Protein AF-A0A7Y9J6L9-F1 (afdb_monomer_lite)

pLDDT: mean 88.41, std 10.43, range [47.5, 96.81]

Structure (mmCIF, N/CA/C/O backbone):
data_AF-A0A7Y9J6L9-F1
#
_entry.id   AF-A0A7Y9J6L9-F1
#
loop_
_atom_site.group_PDB
_atom_site.id
_atom_site.type_symbol
_atom_site.label_atom_id
_atom_site.label_alt_id
_atom_site.label_comp_id
_atom_site.label_asym_id
_atom_site.label_entity_id
_atom_site.label_seq_id
_atom_site.pdbx_PDB_ins_code
_atom_site.Cartn_x
_atom_site.Cartn_y
_atom_site.Cartn_z
_atom_site.occupancy
_atom_site.B_iso_or_equiv
_atom_site.auth_seq_id
_atom_site.auth_comp_id
_atom_site.auth_asym_id
_atom_site.auth_atom_id
_atom_site.pdbx_PDB_model_num
ATOM 1 N N . MET A 1 1 ? 9.536 -0.257 -23.748 1.00 47.50 1 MET A N 1
ATOM 2 C CA . MET A 1 1 ? 10.854 0.002 -23.135 1.00 47.50 1 MET A CA 1
ATOM 3 C C . MET A 1 1 ? 10.557 0.544 -21.755 1.00 47.50 1 MET A C 1
ATOM 5 O O . MET A 1 1 ? 9.834 1.525 -21.669 1.00 47.50 1 MET A O 1
ATOM 9 N N . SER A 1 2 ? 10.931 -0.175 -20.706 1.00 55.31 2 SER A N 1
ATOM 10 C CA . SER A 1 2 ? 10.454 0.126 -19.357 1.00 55.31 2 SER A CA 1
ATOM 11 C C . SER A 1 2 ? 11.264 1.246 -18.736 1.00 55.31 2 SER A C 1
ATOM 13 O O . SER A 1 2 ? 12.490 1.208 -18.784 1.00 55.31 2 SER A O 1
ATOM 15 N N . ASP A 1 3 ? 10.569 2.239 -18.196 1.00 64.88 3 ASP A N 1
ATOM 16 C CA . ASP A 1 3 ? 11.184 3.447 -17.669 1.00 64.88 3 ASP A CA 1
ATOM 17 C C . ASP A 1 3 ? 11.882 3.139 -16.328 1.00 64.88 3 ASP A C 1
ATOM 19 O O . ASP A 1 3 ? 11.204 2.802 -15.351 1.00 64.88 3 ASP A O 1
ATOM 23 N N . PRO A 1 4 ? 13.226 3.180 -16.249 1.00 66.38 4 PRO A N 1
ATOM 24 C CA . PRO A 1 4 ? 13.960 2.791 -15.042 1.00 66.38 4 PRO A CA 1
ATOM 25 C C . PRO A 1 4 ? 13.642 3.703 -13.851 1.00 66.38 4 PRO A C 1
ATOM 27 O O . PRO A 1 4 ? 13.701 3.259 -12.704 1.00 66.38 4 PRO A O 1
ATOM 30 N N . ASN A 1 5 ? 13.236 4.948 -14.121 1.00 76.62 5 ASN A N 1
ATOM 31 C CA . ASN A 1 5 ? 12.826 5.905 -13.102 1.00 76.62 5 ASN A CA 1
ATOM 32 C C . ASN A 1 5 ? 11.515 5.474 -12.421 1.00 76.62 5 ASN A C 1
ATOM 34 O O . ASN A 1 5 ? 11.359 5.619 -11.211 1.00 76.62 5 ASN A O 1
ATOM 38 N N . ARG A 1 6 ? 10.596 4.856 -13.176 1.00 79.31 6 ARG A N 1
ATOM 39 C CA . ARG A 1 6 ? 9.307 4.363 -12.669 1.00 79.31 6 ARG A CA 1
ATOM 40 C C . ARG A 1 6 ? 9.479 3.203 -11.688 1.00 79.31 6 ARG A C 1
ATOM 42 O O . ARG A 1 6 ? 8.826 3.174 -10.645 1.00 79.31 6 ARG A O 1
ATOM 49 N N . SER A 1 7 ? 10.373 2.267 -12.004 1.00 82.44 7 SER A N 1
ATOM 50 C CA . SER A 1 7 ? 10.671 1.124 -11.132 1.00 82.44 7 SER A CA 1
ATOM 51 C C . SER A 1 7 ? 11.351 1.550 -9.829 1.00 82.44 7 SER A C 1
ATOM 53 O O . SER A 1 7 ? 11.019 1.021 -8.770 1.00 82.44 7 SER A O 1
ATOM 55 N N . GLU A 1 8 ? 12.269 2.518 -9.883 1.00 87.50 8 GLU A N 1
ATOM 56 C CA . GLU A 1 8 ? 12.877 3.093 -8.675 1.00 87.50 8 GLU A CA 1
ATOM 57 C C . GLU A 1 8 ? 11.831 3.833 -7.830 1.00 87.50 8 GLU A C 1
ATOM 59 O O . GLU A 1 8 ? 11.743 3.628 -6.620 1.00 87.50 8 GLU A O 1
ATOM 64 N N . HIS A 1 9 ? 10.960 4.624 -8.463 1.00 89.62 9 HIS A N 1
ATOM 65 C CA . HIS A 1 9 ? 9.916 5.351 -7.746 1.00 89.62 9 HIS A CA 1
ATOM 66 C C . HIS A 1 9 ? 8.954 4.394 -7.019 1.00 89.62 9 HIS A C 1
ATOM 68 O O . HIS A 1 9 ? 8.661 4.584 -5.839 1.00 89.62 9 HIS A O 1
ATOM 74 N N . ALA A 1 10 ? 8.547 3.299 -7.672 1.00 90.31 10 ALA A N 1
ATOM 75 C CA . ALA A 1 10 ? 7.714 2.266 -7.056 1.00 90.31 10 ALA A CA 1
ATOM 76 C C . ALA A 1 10 ? 8.384 1.609 -5.833 1.00 90.31 10 ALA A C 1
ATOM 78 O O . ALA A 1 10 ? 7.712 1.359 -4.830 1.00 90.31 10 ALA A O 1
ATOM 79 N N . ARG A 1 11 ? 9.704 1.373 -5.877 1.00 91.62 11 ARG A N 1
ATOM 80 C CA . ARG A 1 11 ? 10.479 0.854 -4.733 1.00 91.62 11 ARG A CA 1
ATOM 81 C C . ARG A 1 11 ? 10.500 1.828 -3.568 1.00 91.62 11 ARG A C 1
ATOM 83 O O . ARG A 1 11 ? 10.277 1.424 -2.428 1.00 91.62 11 ARG A O 1
ATOM 90 N N . VAL A 1 12 ? 10.747 3.107 -3.849 1.00 93.31 12 VAL A N 1
ATOM 91 C CA . VAL A 1 12 ? 10.751 4.158 -2.825 1.00 93.31 12 VAL A CA 1
ATOM 92 C C . VAL A 1 12 ? 9.395 4.218 -2.126 1.00 93.31 12 VAL A C 1
ATOM 94 O O . VAL A 1 12 ? 9.346 4.146 -0.898 1.00 93.31 12 VAL A O 1
ATOM 97 N N . ILE A 1 13 ? 8.295 4.244 -2.887 1.00 94.44 13 ILE A N 1
ATOM 98 C CA . ILE A 1 13 ? 6.944 4.251 -2.313 1.00 94.44 13 ILE A CA 1
ATOM 99 C C . ILE A 1 13 ? 6.694 2.981 -1.494 1.00 94.44 13 ILE A C 1
ATOM 101 O O . ILE A 1 13 ? 6.207 3.073 -0.369 1.00 94.44 13 ILE A O 1
ATOM 105 N N . ALA A 1 14 ? 7.063 1.803 -2.005 1.00 95.00 14 ALA A N 1
ATOM 106 C CA . ALA A 1 14 ? 6.895 0.541 -1.287 1.00 95.00 14 ALA A CA 1
ATOM 107 C C . ALA A 1 14 ? 7.612 0.541 0.076 1.00 95.00 14 ALA A C 1
ATOM 109 O O . ALA A 1 14 ? 7.028 0.128 1.081 1.00 95.00 14 ALA A O 1
ATOM 110 N N . ARG A 1 15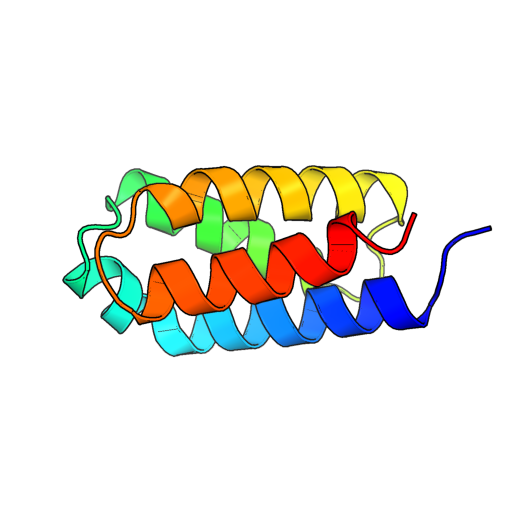 ? 8.843 1.067 0.144 1.00 95.81 15 ARG A N 1
ATOM 111 C CA . ARG A 1 15 ? 9.580 1.243 1.408 1.00 95.81 15 ARG A CA 1
ATOM 112 C C . ARG A 1 15 ? 8.881 2.209 2.354 1.00 95.81 15 ARG A C 1
ATOM 114 O O . ARG A 1 15 ? 8.777 1.922 3.545 1.00 95.81 15 ARG A O 1
ATOM 121 N N . SER A 1 16 ? 8.381 3.330 1.838 1.00 96.62 16 SER A N 1
ATOM 122 C CA . SER A 1 16 ? 7.636 4.299 2.642 1.00 96.62 16 SER A CA 1
ATOM 123 C C . SER A 1 16 ? 6.342 3.705 3.199 1.00 96.62 16 SER A C 1
ATOM 125 O O . SER A 1 16 ? 6.050 3.909 4.374 1.00 96.62 16 SER A O 1
ATOM 127 N N . VAL A 1 17 ? 5.607 2.917 2.412 1.00 95.75 17 VAL A N 1
ATOM 128 C CA . VAL A 1 17 ? 4.403 2.213 2.876 1.00 95.75 17 VAL A CA 1
ATOM 129 C C . VAL A 1 17 ? 4.750 1.219 3.987 1.00 95.75 17 VAL A C 1
ATOM 131 O O . VAL A 1 17 ? 4.095 1.226 5.025 1.00 95.75 17 VAL A O 1
ATOM 134 N N . LEU A 1 18 ? 5.811 0.417 3.819 1.00 96.44 18 LEU A N 1
ATOM 135 C CA . LEU A 1 18 ? 6.276 -0.526 4.849 1.00 96.44 18 LEU A CA 1
ATOM 136 C C . LEU A 1 18 ? 6.646 0.176 6.163 1.00 96.44 18 LEU A C 1
ATOM 138 O O . LEU A 1 18 ? 6.350 -0.341 7.237 1.00 96.44 18 LEU A O 1
ATOM 142 N N . ALA A 1 19 ? 7.260 1.357 6.085 1.00 96.81 19 ALA A N 1
ATOM 143 C CA . ALA A 1 19 ? 7.618 2.150 7.259 1.00 96.81 19 ALA A CA 1
ATOM 144 C C . ALA A 1 19 ? 6.409 2.792 7.967 1.00 96.81 19 ALA A C 1
ATOM 146 O O . ALA A 1 19 ? 6.543 3.224 9.107 1.00 96.81 19 ALA A O 1
ATOM 147 N N . ASN A 1 20 ? 5.242 2.860 7.315 1.00 96.06 20 ASN A N 1
ATOM 148 C CA . ASN A 1 20 ? 4.040 3.532 7.824 1.00 96.06 20 ASN A CA 1
ATOM 149 C C . ASN A 1 20 ? 2.839 2.577 7.982 1.00 96.06 20 ASN A C 1
ATOM 151 O O . ASN A 1 20 ? 1.692 3.023 8.039 1.00 96.06 20 ASN A O 1
ATOM 155 N N . LEU A 1 21 ? 3.076 1.261 8.069 1.00 94.69 21 LEU A N 1
ATOM 156 C CA . LEU A 1 21 ? 2.005 0.264 8.217 1.00 94.69 21 LEU A CA 1
ATOM 157 C C . LEU A 1 21 ? 1.159 0.489 9.476 1.00 94.69 21 LEU A C 1
ATOM 159 O O . LEU A 1 21 ? -0.057 0.331 9.419 1.00 94.69 21 LEU A O 1
ATOM 163 N N . GLU A 1 22 ? 1.774 0.897 10.589 1.00 93.88 22 GLU A N 1
ATOM 164 C CA . GLU A 1 22 ? 1.051 1.195 11.833 1.00 93.88 22 GLU A CA 1
ATOM 165 C C . GLU A 1 22 ? 0.087 2.377 11.660 1.00 93.88 22 GLU A C 1
ATOM 167 O O . GLU A 1 22 ? -1.054 2.327 12.117 1.00 93.88 22 GLU A O 1
ATOM 172 N N . SER A 1 23 ? 0.509 3.419 10.938 1.00 94.56 23 SER A N 1
ATOM 173 C CA . SER A 1 23 ? -0.353 4.559 10.613 1.00 94.56 23 SER A CA 1
ATOM 174 C C . SER A 1 23 ? -1.500 4.141 9.699 1.00 94.56 23 SER A C 1
ATOM 176 O O . SER A 1 23 ? -2.643 4.498 9.959 1.00 94.56 23 SER A O 1
ATOM 178 N N . LEU A 1 24 ? -1.234 3.321 8.680 1.00 93.56 24 LEU A N 1
ATOM 179 C CA . LEU A 1 24 ? -2.275 2.795 7.791 1.00 93.56 24 LEU A CA 1
ATOM 180 C C . LEU A 1 24 ? -3.289 1.918 8.538 1.00 93.56 24 LEU A C 1
ATOM 182 O O . LEU A 1 24 ? -4.491 2.018 8.295 1.00 93.56 24 LEU A O 1
ATOM 186 N N . GLN A 1 25 ? -2.823 1.102 9.486 1.00 94.06 25 GLN A N 1
ATOM 187 C CA . GLN A 1 25 ? -3.691 0.318 10.359 1.00 94.06 25 GLN A CA 1
ATOM 188 C C . GLN A 1 25 ? -4.582 1.218 11.224 1.00 94.06 25 GLN A C 1
ATOM 190 O O . GLN A 1 25 ? -5.789 0.993 11.308 1.00 94.06 25 GLN A O 1
ATOM 195 N N . ALA A 1 26 ? -4.006 2.258 11.837 1.00 93.94 26 ALA A N 1
ATOM 196 C CA . ALA A 1 26 ? -4.751 3.236 12.628 1.00 93.94 26 ALA A CA 1
ATOM 197 C C . ALA A 1 26 ? -5.778 4.020 11.787 1.00 93.94 26 ALA A C 1
ATOM 199 O O . ALA A 1 26 ? -6.809 4.445 12.305 1.00 93.94 26 ALA A O 1
ATOM 200 N N . GLU A 1 27 ? -5.527 4.171 10.485 1.00 94.00 27 GLU A N 1
ATOM 201 C CA . GLU A 1 27 ? -6.431 4.795 9.512 1.00 94.00 27 GLU A CA 1
ATOM 202 C C . GLU A 1 27 ? -7.543 3.862 8.995 1.00 94.00 27 GLU A C 1
ATOM 204 O O . GLU A 1 27 ? -8.339 4.266 8.142 1.00 94.00 27 GLU A O 1
ATOM 209 N N . GLY A 1 28 ? -7.631 2.635 9.519 1.00 90.75 28 GLY A N 1
ATOM 210 C CA . GLY A 1 28 ? -8.706 1.690 9.217 1.00 90.75 28 GLY A CA 1
ATOM 211 C C . GLY A 1 28 ? -8.368 0.644 8.157 1.00 90.75 28 GLY A C 1
ATOM 212 O O . GLY A 1 28 ? -9.267 -0.086 7.742 1.00 90.75 28 GLY A O 1
ATOM 213 N N . LEU A 1 29 ? -7.102 0.525 7.735 1.00 91.88 29 LEU A N 1
ATOM 214 C CA . LEU A 1 29 ? -6.685 -0.571 6.860 1.00 91.88 29 LEU A CA 1
ATOM 215 C C . LEU A 1 29 ? -6.842 -1.913 7.597 1.00 91.88 29 LEU A C 1
ATOM 217 O O . LEU A 1 29 ? -6.245 -2.135 8.655 1.00 91.88 29 LEU A O 1
ATOM 221 N N . GLY A 1 30 ? -7.657 -2.810 7.039 1.00 89.12 30 GLY A N 1
ATOM 222 C CA . GLY A 1 30 ? -7.966 -4.096 7.654 1.00 89.12 30 GLY A CA 1
ATOM 223 C C . GLY A 1 30 ? -6.732 -4.990 7.808 1.00 89.12 30 GLY A C 1
ATOM 224 O O . GLY A 1 30 ? -5.792 -4.929 7.019 1.00 89.12 30 GLY A O 1
ATOM 225 N N . ALA A 1 31 ? -6.740 -5.884 8.803 1.00 85.94 31 ALA A N 1
ATOM 226 C CA . ALA A 1 31 ? -5.632 -6.821 9.034 1.00 85.94 31 ALA A CA 1
ATOM 227 C C . ALA A 1 31 ? -5.361 -7.752 7.832 1.00 85.94 31 ALA A C 1
ATOM 229 O O . ALA A 1 31 ? -4.212 -8.117 7.588 1.00 85.94 31 ALA A O 1
ATOM 230 N N . GLY A 1 32 ? -6.405 -8.109 7.072 1.00 85.31 32 GLY A N 1
ATOM 231 C CA . GLY A 1 32 ? -6.266 -8.860 5.820 1.00 85.31 32 GLY A CA 1
ATOM 232 C C . GLY A 1 32 ? -5.564 -8.046 4.731 1.00 85.31 32 GLY A C 1
ATOM 233 O O . GLY A 1 32 ? -4.607 -8.525 4.126 1.00 85.31 32 GLY A O 1
ATOM 234 N N . ASP A 1 33 ? -5.969 -6.787 4.558 1.00 91.81 33 ASP A N 1
ATOM 235 C CA . ASP A 1 33 ? -5.379 -5.880 3.569 1.00 91.81 33 ASP A CA 1
ATOM 236 C C . ASP A 1 33 ? -3.930 -5.517 3.917 1.00 91.81 33 ASP A C 1
ATOM 238 O O . ASP A 1 33 ? -3.091 -5.417 3.029 1.00 91.81 33 ASP A O 1
ATOM 242 N N . LEU A 1 34 ? -3.594 -5.395 5.205 1.00 92.19 34 LEU A N 1
ATOM 243 C CA . LEU A 1 34 ? -2.220 -5.178 5.677 1.00 92.19 34 LEU A CA 1
ATOM 244 C C . LEU A 1 34 ? -1.259 -6.292 5.250 1.00 92.19 34 LEU A C 1
ATOM 246 O O . LEU A 1 34 ? -0.112 -6.009 4.888 1.00 92.19 34 LEU A O 1
ATOM 250 N N . GLY A 1 35 ? -1.711 -7.548 5.289 1.00 94.69 35 GLY A N 1
ATOM 251 C CA . GLY A 1 35 ? -0.923 -8.691 4.830 1.00 94.69 35 GLY A CA 1
ATOM 252 C C . GLY A 1 35 ? -0.613 -8.594 3.336 1.00 94.69 35 GLY A C 1
ATOM 253 O O . GLY A 1 35 ? 0.550 -8.691 2.934 1.00 94.69 35 GLY A O 1
ATOM 254 N N . ASP A 1 36 ? -1.642 -8.314 2.537 1.00 95.25 36 ASP A N 1
ATOM 255 C CA . ASP A 1 36 ? -1.524 -8.131 1.089 1.00 95.25 36 ASP A CA 1
ATOM 256 C C . ASP A 1 36 ? -0.646 -6.919 0.731 1.00 95.25 36 ASP A C 1
ATOM 258 O O . ASP A 1 36 ? 0.262 -7.039 -0.095 1.00 95.25 36 ASP A O 1
ATOM 262 N N . VAL A 1 37 ? -0.844 -5.774 1.393 1.00 95.75 37 VAL A N 1
ATOM 263 C CA . VAL A 1 37 ? -0.017 -4.565 1.233 1.00 95.75 37 VAL A CA 1
ATOM 264 C C . VAL A 1 37 ? 1.447 -4.876 1.537 1.00 95.75 37 VAL A C 1
ATOM 266 O O . VAL A 1 37 ? 2.329 -4.541 0.747 1.00 95.75 37 VAL A O 1
ATOM 269 N N . THR A 1 38 ? 1.723 -5.579 2.637 1.00 96.50 38 THR A N 1
ATOM 270 C CA . THR A 1 38 ? 3.092 -5.952 3.018 1.00 96.50 38 THR A CA 1
ATOM 271 C C . THR A 1 38 ? 3.740 -6.862 1.974 1.00 96.50 38 THR A C 1
ATOM 273 O O . THR A 1 38 ? 4.898 -6.648 1.603 1.00 96.50 38 THR A O 1
ATOM 276 N N . ALA A 1 39 ? 3.014 -7.868 1.476 1.00 95.44 39 ALA A N 1
ATOM 277 C CA . ALA A 1 39 ? 3.517 -8.792 0.461 1.00 95.44 39 ALA A CA 1
ATOM 278 C C . ALA A 1 39 ? 3.821 -8.077 -0.866 1.00 95.44 39 ALA A C 1
ATOM 280 O O . ALA A 1 39 ? 4.881 -8.295 -1.463 1.00 95.44 39 ALA A O 1
ATOM 281 N N . ILE A 1 40 ? 2.930 -7.181 -1.296 1.00 95.69 40 ILE A N 1
ATOM 282 C CA . ILE A 1 40 ? 3.116 -6.382 -2.510 1.00 95.69 40 ILE A CA 1
ATOM 283 C C . ILE A 1 40 ? 4.325 -5.457 -2.365 1.00 95.69 40 ILE A C 1
ATOM 285 O O . ILE A 1 40 ? 5.191 -5.461 -3.238 1.00 95.69 40 ILE A O 1
ATOM 289 N N . CYS A 1 41 ? 4.437 -4.721 -1.256 1.00 95.94 41 CYS A N 1
ATOM 290 C CA . CYS A 1 41 ? 5.554 -3.804 -1.044 1.00 95.94 41 CYS A CA 1
ATOM 291 C C . CYS A 1 41 ? 6.904 -4.529 -0.979 1.00 95.94 41 CYS A C 1
ATOM 293 O O . CYS A 1 41 ? 7.872 -4.058 -1.567 1.00 95.94 41 CYS A O 1
ATOM 295 N N . ARG A 1 42 ? 6.977 -5.703 -0.336 1.00 95.06 42 ARG A N 1
ATOM 296 C CA . ARG A 1 42 ? 8.200 -6.529 -0.345 1.00 95.06 42 ARG A CA 1
ATOM 297 C C . ARG A 1 42 ? 8.558 -7.031 -1.736 1.00 95.06 42 ARG A C 1
ATOM 299 O O . ARG A 1 42 ? 9.735 -7.117 -2.065 1.00 95.06 42 ARG A O 1
ATOM 306 N N . THR A 1 43 ? 7.551 -7.366 -2.539 1.00 94.31 43 THR A N 1
ATOM 307 C CA . THR A 1 43 ? 7.777 -7.771 -3.926 1.00 94.31 43 THR A CA 1
ATOM 308 C C . THR A 1 43 ? 8.329 -6.592 -4.716 1.00 94.31 43 THR A C 1
ATOM 310 O O . THR A 1 43 ? 9.383 -6.729 -5.316 1.00 94.31 43 THR A O 1
ATOM 313 N N . LEU A 1 44 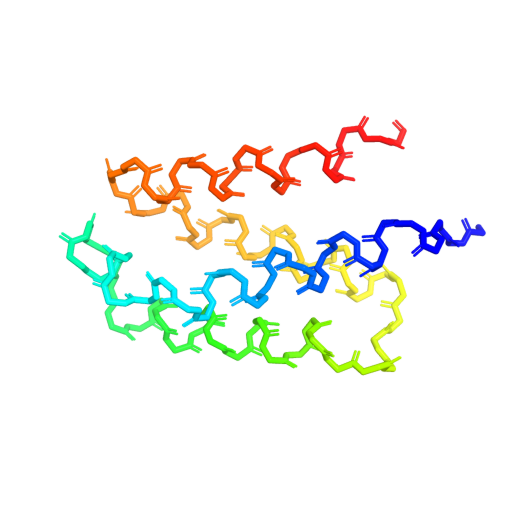? 7.690 -5.420 -4.647 1.00 91.56 44 LEU A N 1
ATOM 314 C CA . LEU A 1 44 ? 8.135 -4.205 -5.338 1.00 91.56 44 LEU A CA 1
ATOM 315 C C . LEU A 1 44 ? 9.544 -3.755 -4.927 1.00 91.56 44 LEU A C 1
ATOM 317 O O . LEU A 1 44 ? 10.304 -3.325 -5.790 1.00 91.56 44 LEU A O 1
ATOM 321 N N . ASP A 1 45 ? 9.904 -3.883 -3.646 1.00 91.75 45 ASP A N 1
ATOM 322 C CA . ASP A 1 45 ? 11.247 -3.578 -3.131 1.00 91.75 45 ASP A CA 1
ATOM 323 C C . ASP A 1 45 ? 12.338 -4.515 -3.686 1.00 91.75 45 ASP A C 1
ATOM 325 O O . ASP A 1 45 ? 13.512 -4.143 -3.743 1.00 91.75 45 ASP A O 1
ATOM 329 N N . ALA A 1 46 ? 11.975 -5.717 -4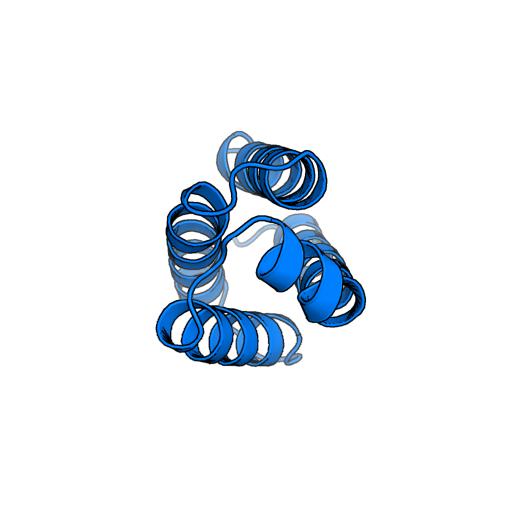.146 1.00 87.62 46 ALA A N 1
ATOM 330 C CA . ALA A 1 46 ? 12.939 -6.656 -4.697 1.00 87.62 46 ALA A CA 1
ATOM 331 C C . ALA A 1 46 ? 13.566 -6.144 -6.009 1.00 87.62 46 ALA A C 1
ATOM 333 O O . ALA A 1 46 ? 12.908 -5.621 -6.914 1.00 87.62 46 ALA A O 1
ATOM 334 N N . SER A 1 47 ? 14.874 -6.369 -6.157 1.00 70.44 47 SER A N 1
ATOM 335 C CA . SER A 1 47 ? 15.669 -5.853 -7.279 1.00 70.44 47 SER A CA 1
ATOM 336 C C . SER A 1 47 ? 15.272 -6.381 -8.668 1.00 70.44 47 SER A C 1
ATOM 338 O O . SER A 1 47 ? 15.718 -5.810 -9.662 1.00 70.44 47 SER A O 1
ATOM 340 N N . ALA A 1 48 ? 14.450 -7.433 -8.757 1.00 76.25 48 ALA A N 1
ATOM 341 C CA . ALA A 1 48 ? 14.215 -8.204 -9.983 1.00 76.25 48 ALA A CA 1
ATOM 342 C C . ALA A 1 48 ? 12.736 -8.316 -10.412 1.00 76.25 48 ALA A C 1
ATOM 344 O O . ALA A 1 48 ? 12.379 -9.263 -11.109 1.00 76.25 48 ALA A O 1
ATOM 345 N N . VAL A 1 49 ? 11.865 -7.386 -10.009 1.00 81.38 49 VAL A N 1
ATOM 346 C CA . VAL A 1 49 ? 10.482 -7.362 -10.519 1.00 81.38 49 VAL A CA 1
ATOM 347 C C . VAL A 1 49 ? 10.473 -6.865 -11.958 1.00 81.38 49 VAL A C 1
ATOM 349 O O . VAL A 1 49 ? 11.019 -5.797 -12.252 1.00 81.38 49 VAL A O 1
ATOM 352 N N . ASP A 1 50 ? 9.856 -7.634 -12.855 1.00 84.38 50 ASP A N 1
ATOM 353 C CA . ASP A 1 50 ? 9.680 -7.185 -14.226 1.00 84.38 50 ASP A CA 1
ATOM 354 C C . ASP A 1 50 ? 8.693 -5.999 -14.292 1.00 84.38 50 ASP A C 1
ATOM 356 O O . ASP A 1 50 ? 7.80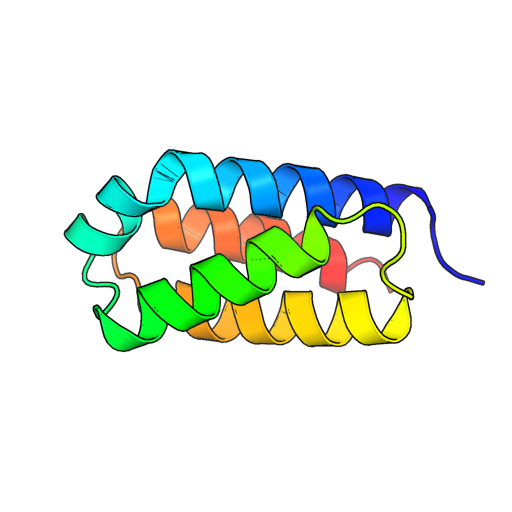8 -5.859 -13.445 1.00 84.38 50 ASP A O 1
ATOM 360 N N . PRO A 1 51 ? 8.815 -5.120 -15.290 1.00 81.56 51 PRO A N 1
ATOM 361 C CA . PRO A 1 51 ? 8.079 -3.858 -15.299 1.00 81.56 51 PRO A CA 1
ATOM 362 C C . PRO A 1 51 ? 6.560 -3.998 -15.467 1.00 81.56 51 PRO A C 1
ATOM 364 O O . PRO A 1 51 ? 5.822 -3.131 -14.998 1.00 81.56 51 PRO A O 1
ATOM 367 N N . ASP A 1 52 ? 6.087 -5.065 -16.117 1.00 85.19 52 ASP A N 1
ATOM 368 C CA . ASP A 1 52 ? 4.652 -5.315 -16.295 1.00 85.19 52 ASP A CA 1
ATOM 369 C C . ASP A 1 52 ? 4.034 -5.784 -14.972 1.00 85.19 52 ASP A C 1
ATOM 371 O O . ASP A 1 52 ? 3.067 -5.189 -14.477 1.00 85.19 52 ASP A O 1
ATOM 375 N N . SER A 1 53 ? 4.694 -6.742 -14.312 1.00 88.44 53 SER A N 1
ATOM 376 C CA . SER A 1 53 ? 4.346 -7.171 -12.956 1.00 88.44 53 SER A CA 1
ATOM 377 C C . SER A 1 53 ? 4.390 -6.010 -11.965 1.00 88.44 53 SER A C 1
ATOM 379 O O . SER A 1 53 ? 3.477 -5.870 -11.151 1.00 88.44 53 SER A O 1
ATOM 381 N N . ALA A 1 54 ? 5.398 -5.134 -12.046 1.00 88.56 54 ALA A N 1
ATOM 382 C CA . ALA A 1 54 ? 5.482 -3.947 -11.196 1.00 88.56 54 ALA A CA 1
ATOM 383 C C . ALA A 1 54 ? 4.265 -3.027 -11.388 1.00 88.56 54 ALA A C 1
ATOM 385 O O . ALA A 1 54 ? 3.668 -2.587 -10.405 1.00 88.56 54 ALA A O 1
ATOM 386 N N . GLY A 1 55 ? 3.840 -2.788 -12.633 1.00 89.81 55 GLY A N 1
ATOM 387 C CA . GLY A 1 55 ? 2.648 -1.990 -12.931 1.00 89.81 55 GLY A CA 1
ATOM 388 C C . GLY A 1 55 ? 1.348 -2.619 -12.414 1.00 89.81 55 GLY A C 1
ATOM 389 O O . GLY A 1 55 ? 0.448 -1.913 -11.954 1.00 89.81 55 GLY A O 1
ATOM 390 N N . ILE A 1 56 ? 1.222 -3.948 -12.454 1.00 91.75 56 ILE A N 1
ATOM 391 C CA . ILE A 1 56 ? 0.079 -4.664 -11.859 1.00 91.75 56 ILE A CA 1
ATOM 392 C C . ILE A 1 56 ? 0.089 -4.521 -10.330 1.00 91.75 56 ILE A C 1
ATOM 394 O O . ILE A 1 56 ? -0.941 -4.208 -9.727 1.00 91.75 56 ILE A O 1
ATOM 398 N N . LEU A 1 57 ? 1.251 -4.709 -9.702 1.00 93.31 57 LEU A N 1
ATOM 399 C CA . LEU A 1 57 ? 1.426 -4.609 -8.254 1.00 93.31 57 LEU A CA 1
ATOM 400 C C . LEU A 1 57 ? 1.154 -3.192 -7.735 1.00 93.31 57 LEU A C 1
ATOM 402 O O . LEU A 1 57 ? 0.461 -3.050 -6.732 1.00 93.31 57 LEU A O 1
ATOM 406 N N . VAL A 1 58 ? 1.616 -2.154 -8.437 1.00 93.12 58 VAL A N 1
ATOM 407 C CA . VAL A 1 58 ? 1.325 -0.742 -8.126 1.00 93.12 58 VAL A CA 1
ATOM 408 C C . VAL A 1 58 ? -0.182 -0.470 -8.145 1.00 93.12 58 VAL A C 1
ATOM 410 O O . VAL A 1 58 ? -0.718 0.094 -7.190 1.00 93.12 58 VAL A O 1
ATOM 413 N N . ARG A 1 59 ? -0.895 -0.934 -9.180 1.00 93.81 59 ARG A N 1
ATOM 414 C CA . ARG A 1 59 ? -2.358 -0.779 -9.276 1.00 93.81 59 ARG A CA 1
ATOM 415 C C . ARG A 1 59 ? -3.092 -1.516 -8.155 1.00 93.81 59 ARG A C 1
ATOM 417 O O . ARG A 1 59 ? -4.038 -0.975 -7.584 1.00 93.81 59 ARG A O 1
ATOM 424 N N . ARG A 1 60 ? -2.643 -2.725 -7.800 1.00 94.81 60 ARG A N 1
ATOM 425 C CA . ARG A 1 60 ? -3.218 -3.491 -6.684 1.00 94.81 60 ARG A CA 1
ATOM 426 C C . ARG A 1 60 ? -2.946 -2.823 -5.334 1.00 94.81 60 ARG A C 1
ATOM 428 O O . ARG A 1 60 ? -3.862 -2.715 -4.525 1.00 94.81 60 ARG A O 1
ATOM 435 N N . LEU A 1 61 ? -1.725 -2.334 -5.114 1.00 95.19 61 LEU A N 1
ATOM 436 C CA . LEU A 1 61 ? -1.350 -1.596 -3.909 1.00 95.19 61 LEU A CA 1
ATOM 437 C C . LEU A 1 61 ? -2.225 -0.352 -3.732 1.00 95.19 61 LEU A C 1
ATOM 439 O O . LEU A 1 61 ? -2.769 -0.130 -2.656 1.00 95.19 61 LEU A O 1
ATOM 443 N N . ARG A 1 62 ? -2.429 0.414 -4.807 1.00 94.81 62 ARG A N 1
ATOM 444 C CA . ARG A 1 62 ? -3.311 1.587 -4.818 1.00 94.81 62 ARG A CA 1
ATOM 445 C C . ARG A 1 62 ? -4.740 1.237 -4.397 1.00 94.81 62 ARG A C 1
ATOM 447 O O . ARG A 1 62 ? -5.308 1.922 -3.548 1.00 94.81 62 ARG A O 1
ATOM 454 N N . ALA A 1 63 ? -5.312 0.171 -4.960 1.00 94.38 63 ALA A N 1
ATOM 455 C CA . ALA A 1 63 ? -6.668 -0.261 -4.624 1.00 94.38 63 ALA A CA 1
ATOM 456 C C . ALA A 1 63 ? -6.810 -0.606 -3.131 1.00 94.38 63 ALA A C 1
ATOM 458 O O . ALA A 1 63 ? -7.771 -0.175 -2.498 1.00 94.38 63 ALA A O 1
ATOM 459 N N . LEU A 1 64 ? -5.825 -1.305 -2.557 1.00 94.31 64 LEU A N 1
ATOM 460 C CA . LEU A 1 64 ? -5.806 -1.644 -1.129 1.00 94.31 64 LEU A CA 1
ATOM 461 C C . LEU A 1 64 ? -5.673 -0.396 -0.246 1.00 94.31 64 LEU A C 1
ATOM 463 O O . LEU A 1 64 ? -6.421 -0.228 0.711 1.00 94.31 64 LEU A O 1
ATOM 467 N N . LEU A 1 65 ? -4.764 0.520 -0.590 1.00 93.81 65 LEU A N 1
ATOM 468 C CA . LEU A 1 65 ? -4.538 1.742 0.189 1.00 93.81 65 LEU A CA 1
ATOM 469 C C . LEU A 1 65 ? -5.703 2.739 0.108 1.00 93.81 65 LEU A C 1
ATOM 471 O O . LEU A 1 65 ? -5.842 3.576 0.994 1.00 93.81 65 LEU A O 1
ATOM 475 N N . THR A 1 66 ? -6.576 2.624 -0.898 1.00 91.94 66 THR A N 1
ATOM 476 C CA . THR A 1 66 ? -7.806 3.432 -0.996 1.00 91.94 66 THR A CA 1
ATOM 477 C C . THR A 1 66 ? -8.798 3.111 0.133 1.00 91.94 66 THR A C 1
ATOM 479 O O . THR A 1 66 ? -9.642 3.943 0.463 1.00 91.94 66 THR A O 1
ATOM 482 N N . ALA A 1 67 ? -8.688 1.931 0.755 1.00 88.25 67 ALA A N 1
ATOM 483 C CA . ALA A 1 67 ? -9.497 1.560 1.913 1.00 88.25 67 ALA A CA 1
ATOM 484 C C . ALA A 1 67 ? -9.070 2.279 3.208 1.00 88.25 67 ALA A C 1
ATOM 486 O O . ALA A 1 67 ? -9.869 2.370 4.136 1.00 88.25 67 ALA A O 1
ATOM 487 N N . ALA A 1 68 ? -7.846 2.817 3.282 1.00 89.19 68 ALA A N 1
ATOM 488 C CA . ALA A 1 68 ? -7.409 3.619 4.422 1.00 89.19 68 ALA A CA 1
ATOM 489 C C . ALA A 1 68 ? -8.034 5.025 4.353 1.00 89.19 68 ALA A C 1
ATOM 491 O O . ALA A 1 68 ? -7.907 5.736 3.355 1.00 89.19 68 ALA A O 1
ATOM 492 N N . HIS A 1 69 ? -8.711 5.449 5.423 1.00 86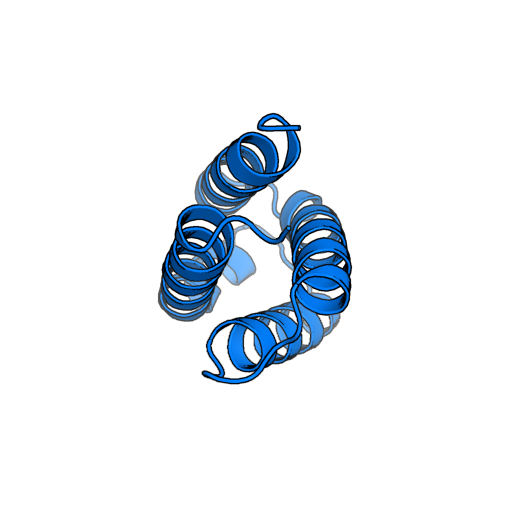.31 69 HIS A N 1
ATOM 493 C CA . HIS A 1 69 ? -9.503 6.685 5.424 1.00 86.31 69 HIS A CA 1
ATOM 494 C C . HIS A 1 69 ? -8.715 7.946 5.818 1.00 86.31 69 HIS A C 1
ATOM 496 O O . HIS A 1 69 ? -9.262 9.052 5.762 1.00 86.31 69 HIS A O 1
ATOM 502 N N . GLY A 1 70 ? -7.451 7.806 6.223 1.00 90.69 70 GLY A N 1
ATOM 503 C CA . GLY A 1 70 ? -6.634 8.919 6.697 1.00 90.69 70 GLY A CA 1
ATOM 504 C C . GLY A 1 70 ? -5.679 9.510 5.661 1.00 90.69 70 GLY A C 1
ATOM 505 O O . GLY A 1 70 ? -5.733 9.233 4.460 1.00 90.69 70 GLY A O 1
ATOM 506 N N . LEU A 1 71 ? -4.838 10.429 6.136 1.00 92.25 71 LEU A N 1
ATOM 507 C CA . LEU A 1 71 ? -3.960 11.231 5.285 1.00 92.25 71 LEU A CA 1
ATOM 508 C C . LEU A 1 71 ? -2.809 10.397 4.712 1.00 92.25 71 LEU A C 1
ATOM 510 O O . LEU A 1 71 ? -2.383 10.646 3.583 1.00 92.25 71 LEU A O 1
ATOM 514 N N . THR A 1 72 ? -2.332 9.406 5.463 1.00 93.12 72 THR A N 1
ATOM 515 C CA . THR A 1 72 ? -1.231 8.526 5.066 1.00 93.12 72 THR A CA 1
ATOM 516 C C . THR A 1 72 ? -1.631 7.700 3.848 1.00 93.12 72 THR A C 1
ATOM 518 O O . THR A 1 72 ? -0.950 7.752 2.821 1.00 93.12 72 THR A O 1
ATOM 521 N N . GLY A 1 73 ? -2.787 7.030 3.911 1.00 91.94 73 GLY A N 1
ATOM 522 C CA . GLY A 1 73 ? -3.346 6.275 2.788 1.00 91.94 73 GLY A CA 1
ATOM 523 C C . GLY A 1 73 ? -3.530 7.137 1.538 1.00 91.94 73 GLY A C 1
ATOM 524 O O . GLY A 1 73 ? -3.046 6.790 0.460 1.00 91.94 73 GLY A O 1
ATOM 525 N N . ARG A 1 74 ? -4.137 8.321 1.692 1.00 93.94 74 ARG A N 1
ATOM 526 C CA . ARG A 1 74 ? -4.359 9.266 0.581 1.00 93.94 74 ARG A CA 1
ATOM 527 C C . ARG A 1 74 ? -3.059 9.770 -0.045 1.00 93.94 74 ARG A C 1
ATOM 529 O O . ARG A 1 74 ? -3.000 9.928 -1.261 1.00 93.94 74 ARG A O 1
ATOM 536 N N . THR A 1 75 ? -2.032 10.009 0.769 1.00 95.75 75 THR A N 1
ATOM 537 C CA . THR A 1 75 ? -0.715 10.459 0.294 1.00 95.75 75 THR A CA 1
ATOM 538 C C . THR A 1 75 ? -0.071 9.396 -0.590 1.00 95.75 75 THR A C 1
ATOM 540 O O . THR A 1 75 ? 0.346 9.698 -1.706 1.00 95.75 75 THR A O 1
ATOM 543 N N . PHE A 1 76 ? -0.063 8.137 -0.142 1.00 94.81 76 PHE A N 1
ATOM 544 C CA . PHE A 1 76 ? 0.506 7.045 -0.929 1.00 94.81 76 PHE A CA 1
ATOM 545 C C . PHE A 1 76 ? -0.297 6.743 -2.194 1.00 94.81 76 PHE A C 1
ATOM 547 O O . PHE A 1 76 ? 0.307 6.496 -3.233 1.00 94.81 76 PHE A O 1
ATOM 554 N N . VAL A 1 77 ? -1.632 6.820 -2.148 1.00 94.88 77 VAL A N 1
ATOM 555 C CA . VAL A 1 77 ? -2.464 6.721 -3.360 1.00 94.88 77 VAL A CA 1
ATOM 556 C C . VAL A 1 77 ? -2.073 7.803 -4.370 1.00 94.88 77 VAL A C 1
ATOM 558 O O . VAL A 1 77 ? -1.847 7.476 -5.530 1.00 94.88 77 VAL A O 1
ATOM 561 N N . GLY A 1 78 ? -1.895 9.053 -3.928 1.00 93.81 78 GLY A N 1
ATOM 562 C CA . GLY A 1 78 ? -1.455 10.148 -4.798 1.00 93.81 78 GLY A CA 1
ATOM 563 C C . GLY A 1 78 ? -0.086 9.905 -5.443 1.00 93.81 78 GLY A C 1
ATOM 564 O O . GLY A 1 78 ? 0.081 10.150 -6.634 1.00 93.81 78 GLY A O 1
ATOM 565 N N . TRP A 1 79 ? 0.881 9.372 -4.691 1.00 94.00 79 TRP A N 1
ATOM 566 C CA . TRP A 1 79 ? 2.195 9.017 -5.244 1.00 94.00 79 TRP A CA 1
ATOM 567 C C . TRP A 1 79 ? 2.114 7.861 -6.254 1.00 94.00 79 TRP A C 1
ATOM 569 O O . TRP A 1 79 ? 2.826 7.862 -7.254 1.00 94.00 79 TRP A O 1
ATOM 579 N N . LEU A 1 80 ? 1.237 6.879 -6.024 1.00 92.44 80 LEU A N 1
ATOM 580 C CA . LEU A 1 80 ? 1.021 5.765 -6.955 1.00 92.44 80 LEU A CA 1
ATOM 581 C C . LEU A 1 80 ? 0.281 6.208 -8.229 1.00 92.44 80 LEU A C 1
ATOM 583 O O . LEU A 1 80 ? 0.547 5.663 -9.299 1.00 92.44 80 LEU A O 1
ATOM 587 N N . ASP A 1 81 ? -0.618 7.192 -8.138 1.00 91.00 81 ASP A N 1
ATOM 588 C CA . ASP A 1 81 ? -1.292 7.789 -9.298 1.00 91.00 81 ASP A CA 1
ATOM 589 C C . ASP A 1 81 ? -0.308 8.558 -10.206 1.00 91.00 81 ASP A C 1
ATOM 591 O O . ASP A 1 81 ? -0.428 8.483 -11.428 1.00 91.00 81 ASP A O 1
ATOM 595 N N . ASP A 1 82 ? 0.714 9.221 -9.650 1.00 88.12 82 ASP A N 1
ATOM 596 C CA . ASP A 1 82 ? 1.776 9.898 -10.425 1.00 88.12 82 ASP A CA 1
ATOM 597 C C . ASP A 1 82 ? 2.596 8.910 -11.283 1.00 88.12 82 ASP A C 1
ATOM 599 O O . ASP A 1 82 ? 2.898 9.159 -12.456 1.00 88.12 82 ASP A O 1
ATOM 603 N N . ILE A 1 83 ? 2.856 7.721 -10.729 1.00 84.69 83 ILE A N 1
ATOM 604 C CA . ILE A 1 83 ? 3.496 6.609 -11.441 1.00 84.69 83 ILE A CA 1
ATOM 605 C C . ILE A 1 83 ? 2.637 6.120 -12.614 1.00 84.69 83 ILE A C 1
ATOM 607 O O . ILE A 1 83 ? 3.189 5.749 -13.651 1.00 84.69 83 ILE A O 1
ATOM 611 N N . ASP A 1 84 ? 1.311 6.064 -12.459 1.00 75.75 84 ASP A N 1
ATOM 612 C CA . ASP A 1 84 ? 0.393 5.561 -13.491 1.00 75.75 84 ASP A CA 1
ATOM 613 C C . ASP A 1 84 ? 0.082 6.605 -14.572 1.00 75.75 84 ASP A C 1
ATOM 615 O O . ASP A 1 84 ? -0.047 6.252 -15.738 1.00 75.75 84 ASP A O 1
ATOM 619 N N . SER A 1 85 ? 0.055 7.889 -14.203 1.00 68.12 85 SER A N 1
ATOM 620 C CA .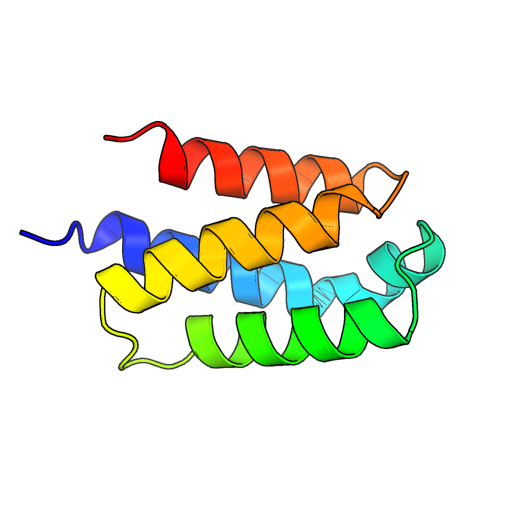 SER A 1 85 ? -0.261 9.019 -15.092 1.00 68.12 85 SER A CA 1
ATOM 621 C C . SER A 1 85 ? 0.863 9.380 -16.068 1.00 68.12 85 SER A C 1
ATOM 623 O O . SER A 1 85 ? 0.645 10.147 -17.002 1.00 68.12 85 SER A O 1
ATOM 625 N N . SER A 1 86 ? 2.068 8.847 -15.862 1.00 57.88 86 SER A N 1
ATOM 626 C CA . SER A 1 86 ? 3.250 9.114 -16.693 1.00 57.88 86 SER A CA 1
ATOM 627 C C . SER A 1 86 ? 3.308 8.270 -17.987 1.00 57.88 86 SER A C 1
ATOM 629 O O . SER A 1 86 ? 4.399 8.019 -18.503 1.00 57.88 86 SER A O 1
ATOM 631 N N . THR A 1 87 ? 2.164 7.791 -18.497 1.00 50.88 87 THR A N 1
ATOM 632 C CA . THR A 1 87 ? 2.034 6.983 -19.734 1.00 50.88 87 THR A CA 1
ATOM 633 C C . THR A 1 87 ? 1.368 7.727 -20.875 1.00 50.88 87 THR A C 1
ATOM 635 O O . THR A 1 87 ? 0.317 8.353 -20.614 1.00 50.88 87 THR A O 1
#

Sequence (87 aa):
MSDPNRSEHARVIARSVLANLESLQAEGLGAGDLGDVTAICRTLDASAVDPDSAGILVRRLRALLTAAHGLTGRTFVGWLDDIDSST

Radius of gyration: 12.04 Å; chains: 1; bounding box: 25×20×36 Å

Foldseek 3Di:
DADPVLLVLLLVLLVVCVVCLVVQVVLPQDPVLSVLSPVLSVQSNDPDDDRVNSLVSLVVNLVSLVRRRDDSSVVSNVSSVVSVVPD

Organism: NCBI:txid663602

Secondary structure (DSSP, 8-state):
---HHHHHHHHHHHHHHHHTHHHHHHTT--HHHHHHHHHHHHHHHSTT--HHHHHHHHHHHHHHHTT--SHHHHHHHHHHHHHHH--